Protein AF-A0A2N6MHZ0-F1 (afdb_monomer_lite)

Organism: NCBI:txid2019670

Structure (mmCIF, N/CA/C/O backbone):
data_AF-A0A2N6MHZ0-F1
#
_entry.id   AF-A0A2N6MHZ0-F1
#
loop_
_atom_site.group_PDB
_atom_site.id
_atom_site.type_symbol
_atom_site.label_atom_id
_atom_site.label_alt_id
_atom_site.label_comp_id
_atom_site.label_asym_id
_atom_site.label_entity_id
_atom_site.label_seq_id
_atom_site.pdbx_PDB_ins_code
_atom_site.Cartn_x
_atom_site.Cartn_y
_atom_site.Cartn_z
_atom_site.occupancy
_atom_site.B_iso_or_equiv
_atom_site.auth_seq_id
_atom_site.auth_comp_id
_atom_site.auth_asym_id
_atom_site.auth_atom_id
_atom_site.pdbx_PDB_model_num
ATOM 1 N N . HIS A 1 1 ? 10.922 15.034 -26.001 1.00 53.72 1 HIS A N 1
ATOM 2 C CA . HIS A 1 1 ? 9.683 15.782 -25.706 1.00 53.72 1 HIS A CA 1
ATOM 3 C C . HIS A 1 1 ? 8.379 14.985 -25.843 1.00 53.72 1 HIS A C 1
ATOM 5 O O . HIS A 1 1 ? 7.676 14.923 -24.847 1.00 53.72 1 HIS A O 1
ATOM 11 N N . GLN A 1 2 ? 7.994 14.390 -26.990 1.00 46.09 2 GLN A N 1
ATOM 12 C CA . GLN A 1 2 ? 6.758 13.565 -27.043 1.00 46.09 2 GLN A CA 1
ATOM 13 C C . GLN A 1 2 ? 6.952 12.136 -26.499 1.00 46.09 2 GLN A C 1
ATOM 15 O O . GLN A 1 2 ? 6.138 11.683 -25.706 1.00 46.09 2 GLN A O 1
ATOM 20 N N . LEU A 1 3 ? 8.067 11.473 -26.833 1.00 42.84 3 LEU A N 1
ATOM 21 C CA . LEU A 1 3 ? 8.392 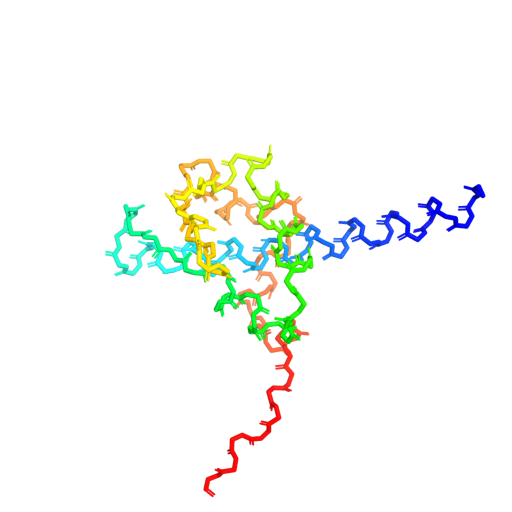10.123 -26.338 1.00 42.84 3 LEU A CA 1
ATOM 22 C C . LEU A 1 3 ? 8.553 10.055 -24.807 1.00 42.84 3 LEU A C 1
ATOM 24 O O . LEU A 1 3 ? 8.086 9.111 -24.183 1.00 42.84 3 LEU A O 1
ATOM 28 N N . GLU A 1 4 ? 9.155 11.077 -24.191 1.00 44.47 4 GLU A N 1
ATOM 29 C CA . GLU A 1 4 ? 9.327 11.149 -22.729 1.00 44.47 4 GLU A CA 1
ATOM 30 C C . GLU A 1 4 ? 7.986 11.275 -21.995 1.00 44.47 4 GLU A C 1
ATOM 32 O O . GLU A 1 4 ? 7.793 10.624 -20.975 1.00 44.47 4 GLU A O 1
ATOM 37 N N . LYS A 1 5 ? 7.025 12.028 -22.551 1.00 46.69 5 LYS A N 1
ATOM 38 C CA . LYS A 1 5 ? 5.683 12.179 -21.965 1.00 46.69 5 LYS A CA 1
ATOM 39 C C . LYS A 1 5 ? 4.859 10.895 -22.037 1.00 46.69 5 LYS A C 1
ATOM 41 O O . LYS A 1 5 ? 4.096 10.617 -21.119 1.00 46.69 5 LYS A O 1
ATOM 46 N N . THR A 1 6 ? 5.006 10.112 -23.107 1.00 47.56 6 THR A N 1
ATOM 47 C CA . THR A 1 6 ? 4.330 8.811 -23.236 1.00 47.56 6 THR A CA 1
ATOM 48 C C . THR A 1 6 ? 4.880 7.801 -22.229 1.00 47.56 6 THR A C 1
ATOM 50 O O . THR A 1 6 ? 4.106 7.141 -21.547 1.00 47.56 6 THR A O 1
ATOM 53 N N . ILE A 1 7 ? 6.206 7.743 -22.061 1.00 54.47 7 ILE A N 1
ATOM 54 C CA . ILE A 1 7 ? 6.856 6.857 -21.080 1.00 54.47 7 ILE A CA 1
ATOM 55 C C . ILE A 1 7 ? 6.496 7.265 -19.645 1.00 54.47 7 ILE A C 1
ATOM 57 O O . ILE A 1 7 ? 6.235 6.409 -18.803 1.00 54.47 7 ILE A O 1
ATOM 61 N N . GLU A 1 8 ? 6.451 8.567 -19.363 1.00 58.59 8 GLU A N 1
ATOM 62 C CA . GLU A 1 8 ? 6.058 9.087 -18.054 1.00 58.59 8 GLU A CA 1
ATOM 63 C C . GLU A 1 8 ? 4.584 8.787 -17.735 1.00 58.59 8 GLU A C 1
ATOM 65 O O . GLU A 1 8 ? 4.283 8.366 -16.620 1.00 58.59 8 GLU A O 1
ATOM 70 N N . GLY A 1 9 ? 3.681 8.912 -18.714 1.00 52.09 9 GLY A N 1
ATOM 71 C CA . GLY A 1 9 ? 2.265 8.554 -18.572 1.00 52.09 9 GLY A CA 1
ATOM 72 C C . GLY A 1 9 ? 2.036 7.057 -18.332 1.00 52.09 9 GLY A C 1
ATOM 73 O O . GLY A 1 9 ? 1.314 6.689 -17.404 1.00 52.09 9 GLY A O 1
ATOM 74 N N . ASP A 1 10 ? 2.707 6.191 -19.095 1.00 59.00 10 ASP A N 1
ATOM 75 C CA . ASP A 1 10 ? 2.629 4.733 -18.917 1.00 59.00 10 ASP A CA 1
ATOM 76 C C . ASP A 1 10 ? 3.214 4.290 -17.569 1.00 59.00 10 ASP A C 1
ATOM 78 O O . ASP A 1 10 ? 2.698 3.380 -16.915 1.00 59.00 10 ASP A O 1
ATOM 82 N N . MET A 1 11 ? 4.285 4.948 -17.119 1.00 62.19 11 MET A N 1
ATOM 83 C CA . MET A 1 11 ? 4.880 4.692 -15.810 1.00 62.19 11 MET A CA 1
ATOM 84 C C . MET A 1 11 ? 3.981 5.184 -14.669 1.00 62.19 11 MET A C 1
ATOM 86 O O . MET A 1 11 ? 3.894 4.509 -13.646 1.00 62.19 11 MET A O 1
ATOM 90 N N . GLN A 1 12 ? 3.289 6.317 -14.831 1.00 61.16 12 GLN A N 1
ATOM 91 C CA . GLN A 1 12 ? 2.324 6.815 -13.844 1.00 61.16 12 GLN A CA 1
ATOM 92 C C . GLN A 1 12 ? 1.113 5.891 -13.703 1.00 61.16 12 GLN A C 1
ATOM 94 O O . GLN A 1 12 ? 0.694 5.629 -12.576 1.00 61.16 12 GLN A O 1
ATOM 99 N N . LEU A 1 13 ? 0.585 5.366 -14.814 1.00 61.47 13 LEU A N 1
ATOM 100 C CA . LEU A 1 13 ? -0.496 4.378 -14.789 1.00 61.47 13 LEU A CA 1
ATOM 101 C C . LEU A 1 13 ? -0.052 3.113 -14.049 1.00 61.47 13 LEU A C 1
ATOM 103 O O . LEU A 1 13 ? -0.680 2.742 -13.064 1.00 61.47 13 LEU A O 1
ATOM 107 N N . LYS A 1 14 ? 1.104 2.539 -14.404 1.00 84.44 14 LYS A N 1
ATOM 108 C CA . LYS A 1 14 ? 1.645 1.362 -13.701 1.00 84.44 14 LYS A CA 1
ATOM 109 C C . LYS A 1 14 ? 1.922 1.615 -12.218 1.00 84.44 14 LYS A C 1
ATOM 111 O O . LYS A 1 14 ? 1.723 0.724 -11.397 1.00 84.44 14 LYS A O 1
ATOM 116 N N . LEU A 1 15 ? 2.381 2.816 -11.858 1.00 88.19 15 LEU A N 1
ATOM 117 C CA . LEU A 1 15 ? 2.601 3.193 -10.462 1.00 88.19 15 LEU A CA 1
ATOM 118 C C . LEU A 1 15 ? 1.281 3.243 -9.685 1.00 88.19 15 LEU A C 1
ATOM 120 O O . LEU A 1 15 ? 1.225 2.735 -8.570 1.00 88.19 15 LEU A O 1
ATOM 124 N N . ALA A 1 16 ? 0.235 3.833 -10.267 1.00 90.44 16 ALA A N 1
ATOM 125 C CA . ALA A 1 16 ? -1.080 3.933 -9.642 1.00 90.44 16 ALA A CA 1
ATOM 126 C C . ALA A 1 16 ? -1.726 2.554 -9.434 1.00 90.44 16 ALA A C 1
ATOM 128 O O . ALA A 1 16 ? -2.277 2.294 -8.368 1.00 90.44 16 ALA A O 1
ATOM 129 N N . GLU A 1 17 ? -1.608 1.654 -10.412 1.00 91.56 17 GLU A N 1
ATOM 130 C CA . GLU A 1 17 ? -2.109 0.277 -10.307 1.00 91.56 17 GLU A CA 1
ATOM 131 C C . GLU A 1 17 ? -1.390 -0.490 -9.188 1.00 91.56 17 GLU A C 1
ATOM 133 O O . GLU A 1 17 ? -2.026 -1.062 -8.302 1.00 91.56 17 GLU A O 1
ATOM 138 N N . LEU A 1 18 ? -0.053 -0.439 -9.169 1.00 91.25 18 LEU A N 1
ATOM 139 C CA . LEU A 1 18 ? 0.747 -1.050 -8.106 1.00 91.25 18 LEU A CA 1
ATOM 140 C C . LEU A 1 18 ? 0.421 -0.454 -6.733 1.00 91.25 18 LEU A C 1
ATOM 142 O O . LEU A 1 18 ? 0.339 -1.189 -5.748 1.00 91.25 18 LEU A O 1
ATOM 146 N N . ALA A 1 19 ? 0.214 0.860 -6.663 1.00 94.56 19 ALA A N 1
ATOM 147 C CA . ALA A 1 19 ? -0.171 1.545 -5.439 1.00 94.56 19 ALA A CA 1
ATOM 148 C C . ALA A 1 19 ? -1.537 1.067 -4.925 1.00 94.56 19 ALA A C 1
ATOM 150 O O . ALA A 1 19 ? -1.660 0.809 -3.730 1.00 94.56 19 ALA A O 1
ATOM 151 N N . ASP A 1 20 ? -2.527 0.868 -5.798 1.00 94.94 20 ASP A N 1
ATOM 152 C CA . ASP A 1 20 ? -3.835 0.310 -5.431 1.00 94.94 20 ASP A CA 1
ATOM 153 C C . ASP A 1 20 ? -3.717 -1.098 -4.840 1.00 94.94 20 ASP A C 1
ATOM 155 O O . ASP A 1 20 ? -4.340 -1.405 -3.820 1.00 94.94 20 ASP A O 1
ATOM 159 N N . PHE A 1 21 ? -2.886 -1.956 -5.436 1.00 94.25 21 PHE A N 1
ATOM 160 C CA . PHE A 1 21 ? -2.672 -3.309 -4.919 1.00 94.25 21 PHE A CA 1
ATOM 161 C C . PHE A 1 21 ? -1.951 -3.290 -3.569 1.00 94.25 21 PHE A C 1
ATOM 163 O O . PHE A 1 21 ? -2.303 -4.049 -2.662 1.00 94.25 21 PHE A O 1
ATOM 170 N N . CYS A 1 22 ? -0.985 -2.383 -3.404 1.00 95.25 22 CYS A N 1
ATOM 171 C CA . CYS A 1 22 ? -0.324 -2.172 -2.122 1.00 95.25 22 CYS A CA 1
ATOM 172 C C . CYS A 1 22 ? -1.308 -1.663 -1.065 1.00 95.25 22 CYS A C 1
ATOM 174 O O . CYS A 1 22 ? -1.328 -2.171 0.055 1.00 95.25 22 CYS A O 1
ATOM 176 N N . LEU A 1 23 ? -2.161 -0.702 -1.422 1.00 96.56 23 LEU A N 1
ATOM 177 C CA . LEU A 1 23 ? -3.169 -0.140 -0.532 1.00 96.56 23 LEU A CA 1
ATOM 178 C C . LEU A 1 23 ? -4.180 -1.201 -0.081 1.00 96.56 23 LEU A C 1
ATOM 180 O O . LEU A 1 23 ? -4.504 -1.258 1.106 1.00 96.56 23 LEU A O 1
ATOM 184 N N . ALA A 1 24 ? -4.619 -2.080 -0.986 1.00 96.12 24 ALA A N 1
ATOM 185 C CA . ALA A 1 24 ? -5.478 -3.213 -0.648 1.00 96.12 24 ALA A CA 1
ATOM 186 C C . ALA A 1 24 ? -4.820 -4.143 0.390 1.00 96.12 24 ALA A C 1
ATOM 188 O O . ALA A 1 24 ? -5.454 -4.524 1.370 1.00 96.12 24 ALA A O 1
ATOM 189 N N . ASP A 1 25 ? -3.530 -4.450 0.235 1.00 95.25 25 ASP A N 1
ATOM 190 C CA . ASP A 1 25 ? -2.803 -5.326 1.160 1.00 95.25 25 ASP A CA 1
ATOM 191 C C . ASP A 1 25 ? -2.528 -4.671 2.531 1.00 95.25 25 ASP A C 1
ATOM 193 O O . ASP A 1 25 ? -2.472 -5.355 3.561 1.00 95.25 25 ASP A O 1
ATOM 197 N N . ILE A 1 26 ? -2.352 -3.347 2.575 1.00 95.75 26 ILE A N 1
ATOM 198 C CA . ILE A 1 26 ? -2.261 -2.576 3.827 1.00 95.75 26 ILE A CA 1
ATOM 199 C C . ILE A 1 26 ? -3.623 -2.565 4.529 1.00 95.75 26 ILE A C 1
ATOM 201 O O . ILE A 1 26 ? -3.686 -2.811 5.733 1.00 95.75 26 ILE A O 1
ATOM 205 N N . TYR A 1 27 ? -4.711 -2.342 3.786 1.00 96.31 27 TYR A N 1
ATOM 206 C CA . TYR A 1 27 ? -6.075 -2.408 4.312 1.00 96.31 27 TYR A CA 1
ATOM 207 C C . TYR A 1 27 ? -6.376 -3.777 4.923 1.00 96.31 27 TYR A C 1
ATOM 209 O O . TYR A 1 27 ? -6.809 -3.848 6.071 1.00 96.31 27 TYR A O 1
ATOM 217 N N . ASP A 1 28 ? -6.099 -4.864 4.199 1.00 94.75 28 ASP A N 1
ATOM 218 C CA . ASP A 1 28 ? -6.389 -6.223 4.664 1.00 94.75 28 ASP A CA 1
ATOM 219 C C . ASP A 1 28 ? -5.604 -6.558 5.951 1.00 94.75 28 ASP A C 1
ATOM 221 O O . ASP A 1 28 ? -6.115 -7.224 6.853 1.00 94.75 28 ASP A O 1
ATOM 225 N N . PHE A 1 29 ? -4.376 -6.045 6.087 1.00 95.12 29 PHE A N 1
ATOM 226 C CA . PHE A 1 29 ? -3.604 -6.156 7.328 1.00 95.12 29 PHE A CA 1
ATOM 227 C C . PHE A 1 29 ? -4.222 -5.357 8.477 1.00 95.12 29 PHE A C 1
ATOM 229 O O . PHE A 1 29 ? -4.394 -5.907 9.564 1.00 95.12 29 PHE A O 1
ATOM 236 N N . ALA A 1 30 ? -4.602 -4.101 8.238 1.00 94.19 30 ALA A N 1
ATOM 237 C CA . ALA A 1 30 ? -5.225 -3.243 9.244 1.00 94.19 30 ALA A CA 1
ATOM 238 C C . ALA A 1 30 ? -6.578 -3.799 9.726 1.00 94.19 30 ALA A C 1
ATOM 240 O O . ALA A 1 30 ? -6.902 -3.703 10.907 1.00 94.19 30 ALA A O 1
ATOM 241 N N . GLN A 1 31 ? -7.359 -4.439 8.849 1.00 93.81 31 GLN A N 1
ATOM 242 C CA . GLN A 1 31 ? -8.589 -5.139 9.244 1.00 93.81 31 GLN A CA 1
ATOM 243 C C . GLN A 1 31 ? -8.306 -6.342 10.152 1.00 93.81 31 GLN A C 1
ATOM 245 O O . GLN A 1 31 ? -9.109 -6.652 11.028 1.00 93.81 31 GLN A O 1
ATOM 250 N N . LYS A 1 32 ? -7.167 -7.018 9.956 1.00 94.06 32 LYS A N 1
ATOM 251 C CA . LYS A 1 32 ? -6.790 -8.208 10.724 1.00 94.06 32 LYS A CA 1
ATOM 252 C C . LYS A 1 32 ? -6.148 -7.883 12.075 1.00 94.06 32 LYS A C 1
ATOM 254 O O . LYS A 1 32 ? -6.420 -8.589 13.039 1.00 94.06 32 LYS A O 1
ATOM 259 N N . GLN A 1 33 ? -5.273 -6.879 12.129 1.00 91.25 33 GLN A N 1
ATOM 260 C CA . GLN A 1 33 ? -4.468 -6.561 13.319 1.00 91.25 33 GLN A CA 1
ATOM 261 C C . GLN A 1 33 ? -5.027 -5.388 14.136 1.00 91.25 33 GLN A C 1
ATOM 263 O O . GLN A 1 33 ? -4.726 -5.267 15.317 1.00 91.25 33 GLN A O 1
ATOM 268 N N . GLY A 1 34 ? -5.870 -4.551 13.530 1.00 84.94 34 GLY A N 1
ATOM 269 C CA . GLY A 1 34 ? -6.348 -3.300 14.112 1.00 84.94 34 GLY A CA 1
ATOM 270 C C . GLY A 1 34 ? -5.917 -2.100 13.271 1.00 84.94 34 GLY A C 1
ATOM 271 O O . GLY A 1 34 ? -4.833 -2.070 12.695 1.00 84.94 34 GLY A O 1
ATOM 272 N N . ARG A 1 35 ? -6.782 -1.082 13.187 1.00 77.19 35 ARG A N 1
ATOM 273 C CA . ARG A 1 35 ? -6.589 0.078 12.291 1.00 77.19 35 ARG A CA 1
ATOM 274 C C . ARG A 1 35 ? -5.421 0.989 12.681 1.00 77.19 35 ARG A C 1
ATOM 276 O O . ARG A 1 35 ? -5.015 1.823 11.876 1.00 77.19 35 ARG A O 1
ATOM 283 N N . GLU A 1 36 ? -4.918 0.863 13.905 1.00 82.69 36 GLU A N 1
ATOM 284 C CA . GLU A 1 36 ? -3.791 1.657 14.401 1.00 82.69 36 GLU A CA 1
ATOM 285 C C . GLU A 1 36 ? -2.431 1.010 14.119 1.00 82.69 36 GLU A C 1
ATOM 287 O O . GLU A 1 36 ? -1.418 1.704 14.182 1.00 82.69 36 GLU A O 1
ATOM 292 N N . GLU A 1 37 ? -2.414 -0.272 13.744 1.00 89.06 37 GLU A N 1
ATOM 293 C CA . GLU A 1 37 ? -1.189 -1.018 13.467 1.00 89.06 37 GLU A CA 1
ATOM 294 C C . GLU A 1 37 ? -0.517 -0.546 12.176 1.00 89.06 37 GLU A C 1
ATOM 296 O O . GLU A 1 37 ? -1.168 -0.221 11.173 1.00 89.06 37 GLU A O 1
ATOM 301 N N . THR A 1 38 ? 0.813 -0.521 12.199 1.00 92.44 38 THR A N 1
ATOM 302 C CA . THR A 1 38 ? 1.636 -0.150 11.050 1.00 92.44 38 THR A CA 1
ATOM 303 C C . THR A 1 38 ? 2.063 -1.385 10.269 1.00 92.44 38 THR A C 1
ATOM 305 O O . THR A 1 38 ? 2.199 -2.489 10.798 1.00 92.44 38 THR A O 1
ATOM 308 N N . LYS A 1 39 ? 2.278 -1.200 8.969 1.00 93.44 39 LYS A N 1
ATOM 309 C CA . LYS A 1 39 ? 2.778 -2.228 8.067 1.00 93.44 39 LYS A CA 1
ATOM 310 C C . LYS A 1 39 ? 3.999 -1.728 7.324 1.00 93.44 39 LYS A C 1
ATOM 312 O O . LYS A 1 39 ? 4.022 -0.609 6.822 1.00 93.44 39 LYS A O 1
ATOM 317 N N . ARG A 1 40 ? 4.978 -2.608 7.171 1.00 93.56 40 ARG A N 1
ATOM 318 C CA . ARG A 1 40 ? 6.175 -2.356 6.377 1.00 93.56 40 ARG A CA 1
ATOM 319 C C . ARG A 1 40 ? 5.846 -2.375 4.895 1.00 93.56 40 ARG A C 1
ATOM 321 O O . ARG A 1 40 ? 5.508 -3.422 4.345 1.00 93.56 40 ARG A O 1
ATOM 328 N N . ILE A 1 41 ? 6.002 -1.241 4.215 1.00 93.19 41 ILE A N 1
ATOM 329 C CA . ILE A 1 41 ? 5.674 -1.149 2.784 1.00 93.19 41 ILE A CA 1
ATOM 330 C C . ILE A 1 41 ? 6.555 -2.066 1.925 1.00 93.19 41 ILE A C 1
ATOM 332 O O . ILE A 1 41 ? 6.086 -2.596 0.923 1.00 93.19 41 ILE A O 1
ATOM 336 N N . HIS A 1 42 ? 7.803 -2.317 2.337 1.00 91.00 42 HIS A N 1
ATOM 337 C CA . HIS A 1 42 ? 8.713 -3.203 1.606 1.00 91.00 42 HIS A CA 1
ATOM 338 C C . HIS A 1 42 ? 8.185 -4.644 1.544 1.00 91.00 42 HIS A C 1
ATOM 340 O O . HIS A 1 42 ? 8.300 -5.295 0.511 1.00 91.00 42 HIS A O 1
ATOM 346 N N . GLU A 1 43 ? 7.545 -5.129 2.615 1.00 91.44 43 GLU A N 1
ATOM 347 C CA . GLU A 1 43 ? 6.927 -6.461 2.650 1.00 91.44 43 GLU A CA 1
ATOM 348 C C . GLU A 1 43 ? 5.729 -6.551 1.700 1.00 91.44 43 GLU A C 1
ATOM 350 O O . GLU A 1 43 ? 5.447 -7.612 1.142 1.00 91.44 43 GLU A O 1
ATOM 355 N N . VAL A 1 44 ? 5.032 -5.431 1.494 1.00 92.56 44 VAL A N 1
ATOM 356 C CA . VAL A 1 44 ? 3.902 -5.331 0.570 1.00 92.56 44 VAL A CA 1
ATOM 357 C C . VAL A 1 44 ? 4.395 -5.351 -0.874 1.00 92.56 44 VAL A C 1
ATOM 359 O O . VAL A 1 44 ? 3.978 -6.210 -1.648 1.00 92.56 44 VAL A O 1
ATOM 362 N N . VAL A 1 45 ? 5.314 -4.452 -1.241 1.00 91.06 45 VAL A N 1
ATOM 363 C CA . VAL A 1 45 ? 5.793 -4.329 -2.631 1.00 91.06 45 VAL A CA 1
ATOM 364 C C . VAL A 1 45 ? 6.595 -5.558 -3.082 1.00 91.06 45 VAL A C 1
ATOM 366 O O . VAL A 1 45 ? 6.552 -5.925 -4.257 1.00 91.06 45 VAL A O 1
ATOM 369 N N . TYR A 1 46 ? 7.249 -6.268 -2.153 1.00 90.19 46 TYR A N 1
ATOM 370 C CA . TYR A 1 46 ? 7.980 -7.505 -2.446 1.00 90.19 46 TYR A CA 1
ATOM 371 C C . TYR A 1 46 ? 7.079 -8.613 -3.016 1.00 90.19 46 TYR A C 1
ATOM 373 O O . TYR A 1 46 ? 7.522 -9.408 -3.846 1.00 90.19 46 TYR A O 1
ATOM 381 N N . LYS A 1 47 ? 5.786 -8.638 -2.659 1.00 86.94 47 LYS A N 1
ATOM 382 C CA . LYS A 1 47 ? 4.794 -9.568 -3.240 1.00 86.94 47 LYS A CA 1
ATOM 383 C C . LYS A 1 47 ? 4.642 -9.395 -4.755 1.00 86.94 47 LYS A C 1
ATOM 385 O O . LYS A 1 47 ? 4.334 -10.349 -5.467 1.00 86.94 47 LYS A O 1
ATOM 390 N N . PHE A 1 48 ? 4.923 -8.194 -5.245 1.00 85.62 48 PHE A N 1
ATOM 391 C CA . PHE A 1 48 ? 4.886 -7.827 -6.658 1.00 85.62 48 PHE A CA 1
ATOM 392 C C . PHE A 1 48 ? 6.273 -7.918 -7.319 1.00 85.62 48 PHE A C 1
ATOM 394 O O . PHE A 1 48 ? 6.458 -7.455 -8.439 1.00 85.62 48 PHE A O 1
ATOM 401 N N . GLY A 1 49 ? 7.262 -8.518 -6.641 1.00 84.81 49 GLY A N 1
ATOM 402 C CA . GLY A 1 49 ? 8.629 -8.678 -7.149 1.00 84.81 49 GLY A CA 1
ATOM 403 C C . GLY A 1 49 ? 9.460 -7.394 -7.124 1.00 84.81 49 GLY A C 1
ATOM 404 O O . GLY A 1 49 ? 10.515 -7.338 -7.752 1.00 84.81 49 GLY A O 1
ATOM 405 N N . ILE A 1 50 ? 9.001 -6.362 -6.413 1.00 87.75 50 ILE A N 1
ATOM 406 C CA . ILE A 1 50 ? 9.684 -5.072 -6.330 1.00 87.75 50 ILE A CA 1
ATOM 407 C C . ILE A 1 50 ? 10.697 -5.128 -5.187 1.00 87.75 50 ILE A C 1
ATOM 409 O O . ILE A 1 50 ? 10.332 -5.236 -4.018 1.00 87.75 50 ILE A O 1
ATOM 413 N N . THR A 1 51 ? 11.978 -5.048 -5.540 1.00 86.69 51 THR A N 1
ATOM 414 C CA . THR A 1 51 ? 13.103 -4.989 -4.591 1.00 86.69 51 THR A CA 1
ATOM 415 C C . THR A 1 51 ? 13.829 -3.646 -4.613 1.00 86.69 51 THR A C 1
ATOM 417 O O . THR A 1 51 ? 14.678 -3.401 -3.760 1.00 86.69 51 THR A O 1
ATOM 420 N N . ASP A 1 52 ? 13.500 -2.777 -5.574 1.00 86.50 52 ASP A N 1
ATOM 421 C CA . ASP A 1 52 ? 14.114 -1.461 -5.726 1.00 86.50 52 ASP A CA 1
ATOM 422 C C . ASP A 1 52 ? 13.570 -0.481 -4.661 1.00 86.50 52 ASP A C 1
ATOM 424 O O . ASP A 1 52 ? 12.363 -0.183 -4.649 1.00 86.50 52 ASP A O 1
ATOM 428 N N . PRO A 1 53 ? 14.433 0.058 -3.777 1.00 87.38 53 PRO A N 1
ATOM 429 C CA . PRO A 1 53 ? 14.036 1.049 -2.782 1.00 87.38 53 PRO A CA 1
ATOM 430 C C . PRO A 1 53 ? 13.441 2.324 -3.393 1.00 87.38 53 PRO A C 1
ATOM 432 O O . PRO A 1 53 ? 12.523 2.892 -2.811 1.00 87.38 53 PRO A O 1
ATOM 435 N N . ILE A 1 54 ? 13.895 2.747 -4.579 1.00 89.25 54 ILE A N 1
ATOM 436 C CA . ILE A 1 54 ? 13.400 3.958 -5.254 1.00 89.25 54 ILE A CA 1
ATOM 437 C C . ILE A 1 54 ? 11.947 3.762 -5.694 1.00 89.25 54 ILE A C 1
ATOM 439 O O . ILE A 1 54 ? 11.119 4.661 -5.556 1.00 89.25 54 ILE A O 1
ATOM 443 N N . ILE A 1 55 ? 11.610 2.582 -6.222 1.00 88.25 55 ILE A N 1
ATOM 444 C CA . ILE A 1 55 ? 10.228 2.262 -6.612 1.00 88.25 55 ILE A CA 1
ATOM 445 C C . ILE A 1 55 ? 9.341 2.170 -5.367 1.00 88.25 55 ILE A C 1
ATOM 447 O O . ILE A 1 55 ? 8.227 2.692 -5.358 1.00 88.25 55 ILE A O 1
ATOM 451 N N . THR A 1 56 ? 9.858 1.558 -4.302 1.00 91.56 56 THR A N 1
ATOM 452 C CA . THR A 1 56 ? 9.169 1.450 -3.009 1.00 91.56 56 THR A CA 1
ATOM 453 C C . THR A 1 56 ? 8.835 2.830 -2.434 1.00 91.56 56 THR A C 1
ATOM 455 O O . THR A 1 56 ? 7.703 3.081 -2.015 1.00 91.56 56 THR A O 1
ATOM 458 N N . GLU A 1 57 ? 9.796 3.754 -2.465 1.00 91.69 57 GLU A N 1
ATOM 459 C CA . GLU A 1 57 ? 9.610 5.133 -2.022 1.00 91.69 57 GLU A CA 1
ATOM 460 C C . GLU A 1 57 ? 8.587 5.870 -2.897 1.00 91.69 57 GLU A C 1
ATOM 462 O O . GLU A 1 57 ? 7.681 6.504 -2.364 1.00 91.69 57 GLU A O 1
ATOM 467 N N . LYS A 1 58 ? 8.641 5.711 -4.227 1.00 92.62 58 LYS A N 1
ATOM 468 C CA . LYS A 1 58 ? 7.652 6.305 -5.145 1.00 92.62 58 LYS A CA 1
ATOM 469 C C . LYS A 1 58 ? 6.225 5.828 -4.873 1.00 92.62 58 LYS A C 1
ATOM 471 O O . LYS A 1 58 ? 5.311 6.647 -4.887 1.00 92.62 58 LYS A O 1
ATOM 476 N N . ILE A 1 59 ? 6.021 4.533 -4.618 1.00 93.62 59 ILE A N 1
ATOM 477 C CA . ILE A 1 59 ? 4.701 3.983 -4.256 1.00 93.62 59 ILE A CA 1
ATOM 478 C C . ILE A 1 59 ? 4.220 4.591 -2.936 1.00 93.62 59 ILE A C 1
ATOM 480 O O . ILE A 1 59 ? 3.072 5.023 -2.831 1.00 93.62 59 ILE A O 1
ATOM 484 N N . THR A 1 60 ? 5.112 4.663 -1.946 1.00 94.75 60 THR A N 1
ATOM 485 C CA . THR A 1 60 ? 4.814 5.241 -0.629 1.00 94.75 60 THR A CA 1
ATOM 486 C C . THR A 1 60 ? 4.399 6.705 -0.756 1.00 94.75 60 THR A C 1
ATOM 488 O O . THR A 1 60 ? 3.303 7.069 -0.336 1.00 94.75 60 THR A O 1
ATOM 491 N N . GLN A 1 61 ? 5.229 7.527 -1.402 1.00 94.56 61 GLN A N 1
ATOM 492 C CA . GLN A 1 61 ? 4.965 8.949 -1.623 1.00 94.56 61 GLN A CA 1
ATOM 493 C C . GLN A 1 61 ? 3.682 9.167 -2.425 1.00 94.56 61 GLN A C 1
ATOM 495 O O . GLN A 1 61 ? 2.918 10.084 -2.124 1.00 94.56 61 GLN A O 1
ATOM 500 N N . TYR A 1 62 ? 3.412 8.325 -3.427 1.00 95.12 62 TYR A N 1
ATOM 501 C CA . TYR A 1 62 ? 2.173 8.391 -4.196 1.00 95.12 62 TYR A CA 1
ATOM 502 C C . TYR A 1 62 ? 0.949 8.182 -3.295 1.00 95.12 62 TYR A C 1
ATOM 504 O O . TYR A 1 62 ? 0.049 9.021 -3.282 1.00 95.12 62 TYR A O 1
ATOM 512 N N . LEU A 1 63 ? 0.926 7.107 -2.501 1.00 96.44 63 LEU A N 1
ATOM 513 C CA . LEU A 1 63 ? -0.185 6.803 -1.592 1.00 96.44 63 LEU A CA 1
ATOM 514 C C . LEU A 1 63 ? -0.350 7.855 -0.488 1.00 96.44 63 LEU A C 1
ATOM 516 O O . LEU A 1 63 ? -1.480 8.210 -0.144 1.00 96.44 63 LEU A O 1
ATOM 520 N N . GLU A 1 64 ? 0.754 8.369 0.048 1.00 96.44 64 GLU A N 1
ATOM 521 C CA . GLU A 1 64 ? 0.755 9.425 1.063 1.00 96.44 64 GLU A CA 1
ATOM 522 C C . GLU A 1 64 ? 0.234 10.750 0.495 1.00 96.44 64 GLU A C 1
ATOM 524 O O . GLU A 1 64 ? -0.650 11.369 1.081 1.00 96.44 64 GLU A O 1
ATOM 529 N N . THR A 1 65 ? 0.680 11.144 -0.702 1.00 95.88 65 THR A N 1
ATOM 530 C CA . THR A 1 65 ? 0.201 12.358 -1.393 1.00 95.88 65 THR A CA 1
ATOM 531 C C . THR A 1 65 ? -1.293 12.275 -1.712 1.00 95.88 65 THR A C 1
ATOM 533 O O . THR A 1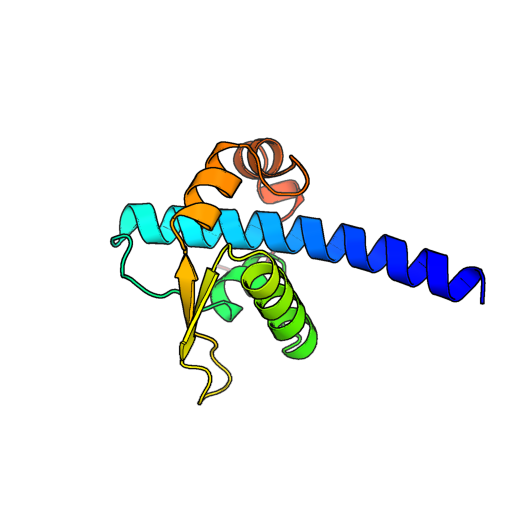 65 ? -1.995 13.286 -1.718 1.00 95.88 65 THR A O 1
ATOM 536 N N . LYS A 1 66 ? -1.815 11.068 -1.957 1.00 95.56 66 LYS A N 1
ATOM 537 C CA . LYS A 1 66 ? -3.255 10.815 -2.120 1.00 95.56 66 LYS A CA 1
ATOM 538 C C . LYS A 1 66 ? -4.008 10.729 -0.790 1.00 95.56 66 LYS A C 1
ATOM 540 O O . LYS A 1 66 ? -5.214 10.515 -0.803 1.00 95.56 66 LYS A O 1
ATOM 545 N N . GLY A 1 67 ? -3.329 10.868 0.347 1.00 96.56 67 GLY A N 1
ATOM 546 C CA . GLY A 1 67 ? -3.916 10.797 1.682 1.00 96.56 67 GLY A CA 1
ATOM 547 C C . GLY A 1 67 ? -4.401 9.403 2.075 1.00 96.56 67 GLY A C 1
ATOM 548 O O . GLY A 1 67 ? -5.173 9.279 3.023 1.00 96.56 67 GLY A O 1
ATOM 549 N N . CYS A 1 68 ? -3.999 8.353 1.354 1.00 97.38 68 CYS A N 1
ATOM 550 C CA . CYS A 1 68 ? -4.454 6.981 1.590 1.00 97.38 68 CYS A CA 1
ATOM 551 C C . CYS A 1 68 ? -3.712 6.312 2.756 1.00 97.38 68 CYS A C 1
ATOM 553 O O . CYS A 1 68 ? -4.259 5.441 3.434 1.00 97.38 68 CYS A O 1
ATOM 555 N N . ILE A 1 69 ? -2.476 6.738 3.007 1.00 97.00 69 ILE A N 1
ATOM 556 C CA . ILE A 1 69 ? -1.634 6.258 4.103 1.00 97.00 69 ILE A CA 1
ATOM 557 C C . ILE A 1 69 ? -0.983 7.434 4.834 1.00 97.00 69 ILE A C 1
ATOM 559 O O . ILE A 1 69 ? -0.913 8.539 4.301 1.00 97.00 69 ILE A O 1
ATOM 563 N N . ALA A 1 70 ? -0.488 7.172 6.039 1.00 95.25 70 ALA A N 1
ATOM 564 C CA . ALA A 1 70 ? 0.427 8.038 6.769 1.00 95.25 70 ALA A CA 1
ATOM 565 C C . ALA A 1 70 ? 1.714 7.265 7.082 1.00 95.25 70 ALA A C 1
ATOM 567 O O . ALA A 1 70 ? 1.639 6.112 7.523 1.00 95.25 70 ALA A O 1
ATOM 568 N N . VAL A 1 71 ? 2.873 7.890 6.873 1.00 93.44 71 VAL A N 1
ATOM 569 C CA . VAL A 1 71 ? 4.173 7.328 7.264 1.00 93.44 71 VAL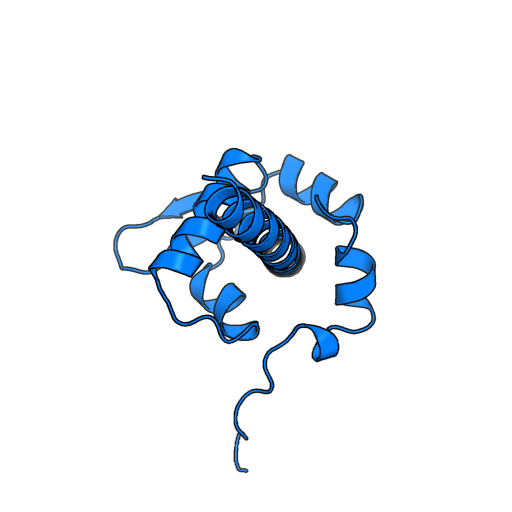 A CA 1
ATOM 570 C C . VAL A 1 71 ? 4.364 7.509 8.773 1.00 93.44 71 VAL A C 1
ATOM 572 O O . VAL A 1 71 ? 4.231 8.613 9.297 1.00 93.44 71 VAL A O 1
ATOM 575 N N . ALA A 1 72 ? 4.636 6.412 9.480 1.00 85.00 72 ALA A N 1
ATOM 576 C CA . ALA A 1 72 ? 4.826 6.389 10.931 1.00 85.00 72 ALA A CA 1
ATOM 577 C C . ALA A 1 72 ? 6.311 6.408 11.329 1.00 85.00 72 ALA A C 1
ATOM 579 O O . ALA A 1 72 ? 6.676 7.084 12.287 1.00 85.00 72 ALA A O 1
ATOM 580 N N . ASP A 1 73 ? 7.160 5.698 10.582 1.00 79.75 73 ASP A N 1
ATOM 581 C CA . ASP A 1 73 ? 8.616 5.678 10.756 1.00 79.75 73 ASP A CA 1
ATOM 582 C C . ASP A 1 73 ? 9.301 5.458 9.392 1.00 79.75 73 ASP A C 1
ATOM 584 O O . ASP A 1 73 ? 8.775 4.758 8.522 1.00 79.75 73 ASP A O 1
ATOM 588 N N . SER A 1 74 ? 10.466 6.079 9.197 1.00 70.25 74 SER A N 1
ATOM 589 C CA . SER A 1 74 ? 11.297 5.977 7.987 1.00 70.25 74 SER A CA 1
ATOM 590 C C . SER A 1 74 ? 12.803 5.817 8.264 1.00 70.25 74 SER A C 1
ATOM 592 O O . SER A 1 74 ? 13.610 5.819 7.332 1.00 70.25 74 SER A O 1
ATOM 594 N N . TYR A 1 75 ? 13.231 5.644 9.519 1.00 59.91 75 TYR A N 1
ATOM 595 C CA . TYR A 1 75 ? 14.640 5.820 9.896 1.00 59.91 75 TYR A CA 1
ATOM 596 C C . TYR A 1 75 ? 15.593 4.658 9.535 1.00 59.91 75 TYR A C 1
ATOM 598 O O . TYR A 1 75 ? 16.804 4.802 9.697 1.00 59.91 75 TYR A O 1
ATOM 606 N N . THR A 1 76 ? 15.119 3.513 9.020 1.00 56.41 76 THR A N 1
ATOM 607 C CA . THR A 1 76 ? 15.955 2.288 8.911 1.00 56.41 76 THR A CA 1
ATOM 608 C C . THR A 1 76 ? 15.882 1.527 7.580 1.00 56.41 76 THR A C 1
ATOM 610 O O . THR A 1 76 ? 16.113 0.320 7.545 1.00 56.41 76 THR A O 1
ATOM 613 N N . LYS A 1 77 ? 15.597 2.200 6.454 1.00 63.19 77 LYS A N 1
ATOM 614 C CA . LYS A 1 77 ? 15.295 1.569 5.138 1.00 63.19 77 LYS A CA 1
ATOM 615 C C . LYS A 1 77 ? 14.000 0.745 5.117 1.00 63.19 77 LYS A C 1
ATOM 617 O O . LYS A 1 77 ? 13.608 0.247 4.064 1.00 63.19 77 LYS A O 1
ATOM 622 N N . ALA A 1 78 ? 13.332 0.618 6.256 1.00 74.88 78 ALA A N 1
ATOM 623 C CA . ALA A 1 78 ? 11.955 0.184 6.357 1.00 74.88 78 ALA A CA 1
ATOM 624 C C . ALA A 1 78 ? 11.083 1.432 6.519 1.00 74.88 78 ALA A C 1
ATOM 626 O O . ALA A 1 78 ? 11.371 2.280 7.360 1.00 74.88 78 ALA A O 1
ATOM 627 N N . ILE A 1 79 ? 10.056 1.545 5.679 1.00 88.00 79 ILE A N 1
ATOM 628 C CA . ILE A 1 79 ? 9.019 2.563 5.816 1.00 88.00 79 ILE A CA 1
ATOM 629 C C . ILE A 1 79 ? 7.803 1.855 6.407 1.00 88.00 79 ILE A C 1
ATOM 631 O O . ILE A 1 79 ? 7.240 0.949 5.777 1.00 88.00 79 ILE A O 1
ATOM 635 N N . ASP A 1 80 ? 7.439 2.259 7.617 1.00 93.12 80 ASP A N 1
ATOM 636 C CA . ASP A 1 80 ? 6.240 1.800 8.301 1.00 93.12 80 ASP A CA 1
ATOM 637 C C . ASP A 1 80 ? 5.092 2.746 7.977 1.00 93.12 80 ASP A C 1
ATOM 639 O O . ASP A 1 80 ? 5.180 3.960 8.174 1.00 93.12 80 ASP A O 1
ATOM 643 N N . VAL A 1 81 ? 4.006 2.184 7.455 1.00 94.94 81 VAL A N 1
ATOM 644 C CA . VAL A 1 81 ? 2.848 2.943 6.988 1.00 94.94 81 VAL A CA 1
ATOM 645 C C . VAL A 1 81 ? 1.586 2.471 7.684 1.00 94.94 81 VAL A C 1
ATOM 647 O O . VAL A 1 81 ? 1.418 1.289 7.982 1.00 94.94 81 VAL A O 1
ATOM 650 N N . ARG A 1 82 ? 0.666 3.399 7.915 1.00 95.50 82 ARG A N 1
ATOM 651 C CA . ARG A 1 82 ? -0.668 3.121 8.448 1.00 95.50 82 ARG A CA 1
ATOM 652 C C . ARG A 1 82 ? -1.717 3.590 7.456 1.00 95.50 82 ARG A C 1
ATOM 654 O O . ARG A 1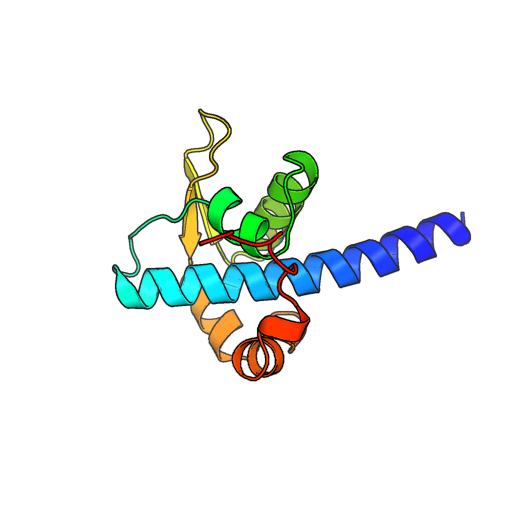 82 ? -1.575 4.667 6.878 1.00 95.50 82 ARG A O 1
ATOM 661 N N . ILE A 1 83 ? -2.782 2.813 7.280 1.00 96.75 83 ILE A N 1
ATOM 662 C CA . ILE A 1 83 ? -3.909 3.233 6.444 1.00 96.75 83 ILE A CA 1
ATOM 663 C C . ILE A 1 83 ? -4.706 4.354 7.120 1.00 96.75 83 ILE A C 1
ATOM 665 O O . ILE A 1 83 ? -4.970 4.311 8.321 1.00 96.75 83 ILE A O 1
ATOM 669 N N . THR A 1 84 ? -5.105 5.368 6.357 1.00 96.88 84 THR A N 1
ATOM 670 C CA . THR A 1 84 ? -5.979 6.438 6.859 1.00 96.88 84 THR A CA 1
ATOM 671 C C . THR A 1 84 ? -7.456 6.060 6.686 1.00 96.88 84 THR A C 1
ATOM 673 O O . THR A 1 84 ? -7.782 5.157 5.909 1.00 96.88 84 THR A O 1
ATOM 676 N N . PRO A 1 85 ? -8.398 6.781 7.325 1.00 95.94 85 PRO A N 1
ATOM 677 C CA . PRO A 1 85 ? -9.820 6.631 7.015 1.00 95.94 85 PRO A CA 1
ATOM 678 C C . PRO A 1 85 ? -10.145 6.854 5.529 1.00 95.94 85 PRO A C 1
ATOM 680 O O . PRO A 1 85 ? -10.990 6.159 4.977 1.00 95.94 85 PRO A O 1
ATOM 683 N N . PHE A 1 86 ? -9.448 7.779 4.859 1.00 96.81 86 PHE A N 1
ATOM 684 C CA . PHE A 1 86 ? -9.624 8.005 3.423 1.00 96.81 86 PHE A CA 1
ATOM 685 C C . PHE A 1 86 ? -9.100 6.829 2.587 1.00 96.81 86 PHE A C 1
ATOM 687 O O . PHE A 1 86 ? -9.754 6.414 1.631 1.00 96.81 86 PHE A O 1
ATOM 694 N N . GLY A 1 87 ? -7.964 6.242 2.975 1.00 96.94 87 GLY A N 1
ATOM 695 C CA . GLY A 1 87 ? -7.441 5.025 2.354 1.00 96.94 87 GLY A CA 1
ATOM 696 C C . GLY A 1 87 ? -8.405 3.847 2.472 1.00 96.94 87 GLY A C 1
ATOM 697 O O . GLY A 1 87 ? -8.611 3.135 1.494 1.00 96.94 87 GLY A O 1
ATOM 698 N N . VAL A 1 88 ? -9.060 3.687 3.627 1.00 96.38 88 VAL A N 1
ATOM 699 C CA . VAL A 1 88 ? -10.122 2.684 3.827 1.00 96.38 88 VAL A CA 1
ATOM 700 C C . VAL A 1 88 ? -11.248 2.874 2.810 1.00 96.38 88 VAL A C 1
ATOM 702 O O . VAL A 1 88 ? -11.531 1.954 2.044 1.00 96.38 88 VAL A O 1
ATOM 705 N N . THR A 1 89 ? -11.833 4.073 2.744 1.00 96.62 89 THR A N 1
ATOM 706 C CA . THR A 1 89 ? -12.915 4.373 1.793 1.00 96.62 89 THR A CA 1
ATOM 707 C C . THR A 1 89 ? -12.474 4.156 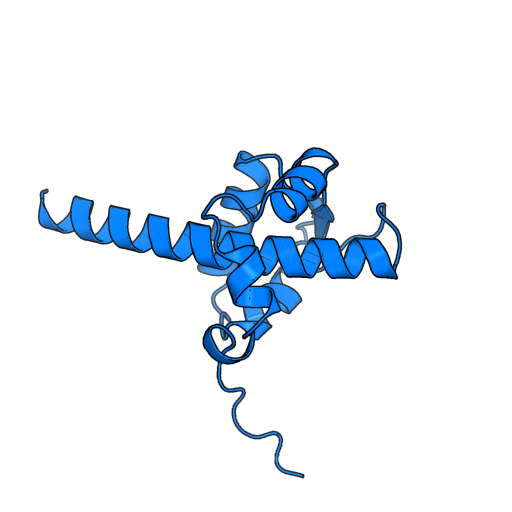0.345 1.00 96.62 89 THR A C 1
ATOM 709 O O . THR A 1 89 ? -13.242 3.636 -0.458 1.00 96.62 89 THR A O 1
ATOM 712 N N . THR A 1 90 ? -11.227 4.503 0.018 1.00 97.06 90 THR A N 1
ATOM 713 C CA . THR A 1 90 ? -10.655 4.333 -1.326 1.00 97.06 90 THR A CA 1
ATOM 714 C C . THR A 1 90 ? -10.577 2.859 -1.725 1.00 97.06 90 THR A C 1
ATOM 716 O O . THR A 1 90 ? -10.932 2.501 -2.846 1.00 97.06 90 THR A O 1
ATOM 719 N N . VAL A 1 91 ? -10.164 1.973 -0.812 1.00 96.06 91 VAL A N 1
ATOM 720 C CA . VAL A 1 91 ? -10.151 0.522 -1.066 1.00 96.06 91 VAL A CA 1
ATOM 721 C C . VAL A 1 91 ? -11.566 -0.015 -1.251 1.00 96.06 91 VAL A C 1
ATOM 723 O O . VAL A 1 91 ? -11.814 -0.811 -2.158 1.00 96.06 91 VAL A O 1
ATOM 726 N N . GLU A 1 92 ? -12.503 0.432 -0.417 1.00 95.19 92 GLU A N 1
ATOM 727 C CA . GLU A 1 92 ? -13.904 0.006 -0.466 1.00 95.19 92 GLU A CA 1
ATOM 728 C C . GLU A 1 92 ? -14.625 0.492 -1.733 1.00 95.19 92 GLU A C 1
ATOM 730 O O . GLU A 1 92 ? -15.496 -0.214 -2.240 1.00 95.19 92 GLU A O 1
ATOM 735 N N . SER A 1 93 ? -14.214 1.625 -2.311 1.00 94.44 93 SER A N 1
ATOM 736 C CA . SER A 1 93 ? -14.717 2.113 -3.601 1.00 94.44 93 SER A CA 1
ATOM 737 C C . SER A 1 93 ? -14.027 1.493 -4.823 1.00 94.44 93 SER A C 1
ATOM 739 O O . SER A 1 93 ? -14.362 1.850 -5.950 1.00 94.44 93 SER A O 1
ATOM 741 N N . GLY A 1 94 ? -13.076 0.573 -4.630 1.00 92.19 94 GLY A N 1
ATOM 742 C CA . GLY A 1 94 ? -12.406 -0.156 -5.713 1.00 92.19 94 GLY A CA 1
ATOM 743 C C . GLY A 1 94 ? -11.020 0.365 -6.114 1.00 92.19 94 GLY A C 1
ATOM 744 O O . GLY A 1 94 ? -10.443 -0.156 -7.070 1.00 92.19 94 GLY A O 1
ATOM 745 N N . GLY A 1 95 ? -10.457 1.319 -5.374 1.00 92.19 95 GLY A N 1
ATOM 746 C CA . GLY A 1 95 ? -9.134 1.901 -5.619 1.00 92.19 95 GLY A CA 1
ATOM 747 C C . GLY A 1 95 ? -9.172 3.179 -6.453 1.00 92.19 95 GLY A C 1
ATOM 748 O O . GLY A 1 95 ? -10.222 3.599 -6.939 1.00 92.19 95 GLY A O 1
ATOM 749 N N . LEU A 1 96 ? -8.008 3.800 -6.629 1.00 89.62 96 LEU A N 1
ATOM 750 C CA . LEU A 1 96 ? -7.820 4.994 -7.457 1.00 89.62 96 LEU A CA 1
ATOM 751 C C . LEU A 1 96 ? -7.915 4.680 -8.959 1.00 89.62 96 LEU A C 1
ATOM 753 O O . LEU A 1 96 ? -8.254 5.555 -9.752 1.00 89.62 96 LEU A O 1
ATOM 757 N N . THR A 1 97 ? -7.622 3.438 -9.343 1.00 90.38 97 THR A N 1
ATOM 758 C CA . THR A 1 97 ? -7.658 2.923 -10.721 1.00 90.38 97 THR A CA 1
ATOM 759 C C . THR A 1 97 ? -8.876 2.041 -11.002 1.00 90.38 97 THR A C 1
ATOM 761 O O . THR A 1 97 ? -9.171 1.750 -12.158 1.00 90.38 97 THR A O 1
ATOM 764 N N . GLY A 1 98 ? -9.593 1.602 -9.961 1.00 90.81 98 GLY A N 1
ATOM 765 C CA . GLY A 1 98 ? -10.712 0.663 -10.083 1.00 90.81 98 GLY A CA 1
ATOM 766 C C . GLY A 1 98 ? -10.301 -0.813 -10.186 1.00 90.81 98 GLY A C 1
ATOM 767 O O . GLY A 1 98 ? -11.165 -1.668 -10.387 1.00 90.81 98 GLY A O 1
ATOM 768 N N . LEU A 1 99 ? -9.009 -1.143 -10.053 1.00 91.50 99 LEU A N 1
ATOM 769 C CA . LEU A 1 99 ? -8.501 -2.509 -10.238 1.00 91.50 99 LEU A CA 1
ATOM 770 C C . LEU A 1 99 ? -8.499 -3.374 -8.970 1.00 91.50 99 LEU A C 1
ATOM 772 O O . LEU A 1 99 ? -8.311 -4.588 -9.073 1.00 91.50 99 LEU A O 1
ATOM 776 N N . ILE A 1 100 ? -8.755 -2.818 -7.780 1.00 92.25 100 ILE A N 1
ATOM 777 C CA . ILE A 1 100 ? -8.758 -3.600 -6.527 1.00 92.25 100 ILE A CA 1
ATOM 778 C C . ILE A 1 100 ? -9.738 -4.793 -6.576 1.00 92.25 100 ILE A C 1
ATOM 780 O O . ILE A 1 100 ? -9.346 -5.891 -6.168 1.00 92.25 100 ILE A O 1
ATOM 784 N N . PRO A 1 101 ? -10.977 -4.672 -7.100 1.00 92.00 101 PRO A N 1
ATOM 785 C CA . PRO A 1 101 ? -11.891 -5.811 -7.210 1.00 92.00 101 PRO A CA 1
ATOM 786 C C . PRO A 1 101 ? -11.389 -6.915 -8.148 1.00 92.00 101 PRO A C 1
ATOM 788 O O . PRO A 1 101 ? -11.713 -8.087 -7.957 1.00 92.00 101 PRO A O 1
ATOM 791 N N . GLN A 1 102 ? -10.624 -6.565 -9.184 1.00 90.44 102 GLN A N 1
ATOM 792 C CA . GLN A 1 102 ? -10.001 -7.552 -10.064 1.00 90.44 102 GLN A CA 1
ATOM 793 C C . GLN A 1 102 ? -8.825 -8.230 -9.360 1.00 90.44 102 GLN A C 1
ATOM 795 O O . GLN A 1 102 ? -8.780 -9.456 -9.310 1.00 90.44 102 GLN A O 1
ATOM 800 N N . TYR A 1 103 ? -7.944 -7.448 -8.736 1.00 87.31 103 TYR A N 1
ATOM 801 C CA . TYR A 1 103 ? -6.830 -7.960 -7.941 1.00 87.31 103 TYR A CA 1
ATOM 802 C C . TYR A 1 103 ? -7.290 -8.942 -6.856 1.00 87.31 103 TYR A C 1
ATOM 804 O O . TYR A 1 103 ? -6.715 -10.015 -6.718 1.00 87.3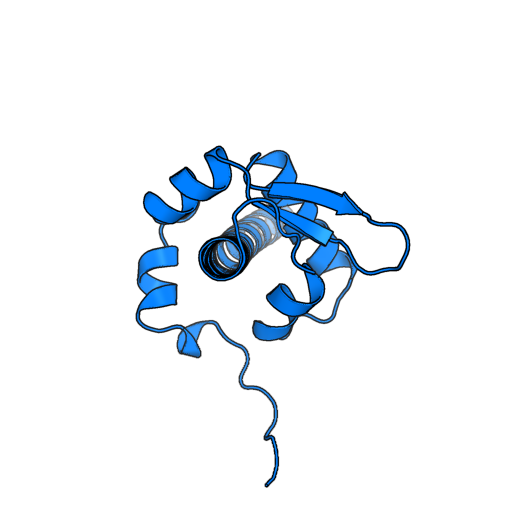1 103 TYR A O 1
ATOM 812 N N . ARG A 1 104 ? -8.372 -8.640 -6.131 1.00 87.81 104 ARG A N 1
ATOM 813 C CA . ARG A 1 104 ? -8.914 -9.544 -5.101 1.00 87.81 104 ARG A CA 1
ATOM 814 C C . ARG A 1 104 ? -9.481 -10.850 -5.659 1.00 87.81 104 ARG A C 1
ATOM 816 O O . ARG A 1 104 ? -9.425 -11.866 -4.973 1.00 87.81 104 ARG A O 1
ATOM 823 N N . ARG A 1 105 ? -10.040 -10.837 -6.875 1.00 91.31 105 ARG A N 1
ATOM 824 C CA . ARG A 1 105 ? -10.566 -12.048 -7.529 1.00 91.31 105 ARG A CA 1
ATOM 825 C C . ARG A 1 105 ? -9.452 -12.926 -8.086 1.00 91.31 105 ARG A C 1
ATOM 827 O O . ARG A 1 105 ? -9.539 -14.144 -7.983 1.00 91.31 105 ARG A O 1
ATOM 834 N N . GLU A 1 106 ? -8.426 -12.309 -8.664 1.00 87.00 106 GLU A N 1
ATOM 835 C CA . GLU A 1 106 ? -7.367 -13.001 -9.402 1.00 87.00 106 GLU A CA 1
ATOM 836 C C . GLU A 1 106 ? -5.972 -12.465 -9.029 1.00 87.00 106 GLU A C 1
ATOM 838 O O . GLU A 1 106 ? -5.247 -11.951 -9.886 1.00 87.00 106 GLU A O 1
ATOM 843 N N . PRO A 1 107 ? -5.545 -12.575 -7.756 1.00 83.19 107 PRO A N 1
ATOM 844 C CA . PRO A 1 107 ? -4.309 -11.940 -7.291 1.00 83.19 107 PRO A CA 1
ATOM 845 C C . PRO A 1 107 ? -3.068 -12.460 -8.027 1.00 83.19 107 PRO A C 1
ATOM 847 O O . PRO A 1 107 ? -2.141 -11.701 -8.301 1.00 83.19 107 PRO A O 1
ATOM 850 N N . TRP A 1 108 ? -3.065 -13.733 -8.434 1.00 80.38 108 TRP A N 1
ATOM 851 C CA . TRP A 1 108 ? -1.955 -14.371 -9.155 1.00 80.38 108 TRP A CA 1
ATOM 852 C C . TRP A 1 108 ? -1.633 -13.740 -10.518 1.00 80.38 108 TRP A C 1
ATOM 854 O O . TRP A 1 108 ? -0.557 -13.996 -11.050 1.00 80.38 108 TRP A O 1
ATOM 864 N N . VAL A 1 109 ? -2.542 -12.947 -11.096 1.00 81.50 109 VAL A N 1
ATOM 865 C CA . VAL A 1 109 ? -2.298 -12.211 -12.349 1.00 81.50 109 VAL A CA 1
ATOM 866 C C . VAL A 1 109 ? -1.315 -11.057 -12.128 1.00 81.50 109 VAL A C 1
ATOM 868 O O . VAL A 1 109 ? -0.567 -10.704 -13.036 1.00 81.50 109 VAL A O 1
ATOM 871 N N . PHE A 1 110 ? -1.297 -10.498 -10.918 1.00 79.31 110 PHE A N 1
ATOM 872 C CA . PHE A 1 110 ? -0.550 -9.287 -10.570 1.00 79.31 110 PHE A CA 1
ATOM 873 C C . PHE A 1 110 ? 0.670 -9.572 -9.695 1.00 79.31 110 PHE A C 1
ATOM 875 O O . PHE A 1 110 ? 1.628 -8.802 -9.686 1.00 79.31 110 PHE A O 1
ATOM 882 N N . LEU A 1 111 ? 0.639 -10.675 -8.945 1.00 77.94 111 LEU A N 1
ATOM 883 C CA . LEU A 1 111 ? 1.759 -11.098 -8.117 1.00 77.94 111 LEU A CA 1
ATOM 884 C C . LEU A 1 111 ? 2.906 -11.619 -8.985 1.00 77.94 111 LEU A C 1
ATOM 886 O O . LEU A 1 111 ? 2.701 -12.338 -9.966 1.00 77.94 111 LEU A O 1
ATOM 890 N N . ALA A 1 112 ? 4.138 -11.306 -8.584 1.00 71.12 112 ALA A N 1
ATOM 891 C CA . ALA A 1 112 ? 5.294 -11.930 -9.204 1.00 71.12 112 ALA A CA 1
ATOM 892 C C . ALA A 1 112 ? 5.232 -13.441 -8.951 1.00 71.12 112 ALA A C 1
ATOM 894 O O . ALA A 1 112 ? 4.936 -13.884 -7.837 1.00 71.12 112 ALA A O 1
ATOM 895 N N . ARG A 1 113 ? 5.551 -14.250 -9.969 1.00 58.59 113 ARG A N 1
ATOM 896 C CA . ARG A 1 113 ? 5.837 -15.672 -9.752 1.00 58.59 113 ARG A CA 1
ATOM 897 C C . ARG A 1 113 ? 7.041 -15.737 -8.822 1.00 58.59 113 ARG A C 1
ATOM 899 O O . ARG A 1 113 ? 8.163 -15.518 -9.274 1.00 58.59 113 ARG A O 1
ATOM 906 N N . GLN A 1 114 ? 6.811 -15.973 -7.531 1.00 47.47 114 GLN A N 1
ATOM 907 C CA . GLN A 1 114 ? 7.918 -16.145 -6.602 1.00 47.47 114 GLN A CA 1
ATOM 908 C C . GLN A 1 114 ? 8.776 -17.305 -7.120 1.00 47.47 114 GLN A C 1
ATOM 910 O O . GLN A 1 114 ? 8.220 -18.364 -7.432 1.00 47.47 114 GLN A O 1
ATOM 915 N N . PRO A 1 115 ? 10.094 -17.113 -7.299 1.00 43.06 115 PRO A N 1
ATOM 916 C CA . PRO A 1 115 ? 10.958 -18.195 -7.732 1.00 43.06 115 PRO A CA 1
ATOM 917 C C . PRO A 1 115 ? 10.846 -19.306 -6.689 1.00 43.06 115 PRO A C 1
ATOM 919 O O . PRO A 1 115 ? 11.123 -19.073 -5.518 1.00 43.06 115 PRO A O 1
ATOM 922 N N . ASN A 1 116 ? 10.338 -20.459 -7.133 1.00 41.12 116 ASN A N 1
ATOM 923 C CA . ASN A 1 116 ? 10.178 -21.720 -6.413 1.00 41.12 116 ASN A CA 1
ATOM 924 C C . ASN A 1 116 ? 10.735 -21.718 -4.979 1.00 41.12 116 ASN A C 1
ATOM 926 O O . ASN A 1 116 ? 11.943 -21.834 -4.779 1.00 41.12 116 ASN A O 1
ATOM 930 N N . MET A 1 117 ? 9.849 -21.715 -3.981 1.00 38.06 117 MET A N 1
ATOM 931 C CA . MET A 1 117 ? 10.166 -22.369 -2.713 1.00 38.06 117 MET A CA 1
ATOM 932 C C . MET A 1 117 ? 10.261 -23.870 -3.002 1.00 38.06 117 MET A C 1
ATOM 934 O O . MET A 1 117 ? 9.268 -24.596 -2.948 1.00 38.06 117 MET A O 1
ATOM 938 N N . THR A 1 118 ? 11.445 -24.320 -3.419 1.00 41.03 118 THR A N 1
ATOM 939 C CA . THR A 1 118 ? 11.808 -25.738 -3.441 1.00 41.03 118 THR A CA 1
ATOM 940 C C . THR A 1 118 ? 11.539 -26.314 -2.054 1.00 41.03 118 THR A C 1
ATOM 942 O O . THR A 1 118 ? 12.073 -25.809 -1.066 1.00 41.03 118 THR A O 1
ATOM 945 N N . ARG A 1 119 ? 10.644 -27.307 -2.014 1.00 38.91 119 ARG A N 1
ATOM 946 C CA . ARG A 1 119 ? 10.401 -28.180 -0.862 1.00 38.91 119 ARG A CA 1
ATOM 947 C C . ARG A 1 119 ? 11.654 -28.954 -0.484 1.00 38.91 119 ARG A C 1
ATOM 949 O O . ARG A 1 119 ? 12.412 -29.299 -1.418 1.00 38.91 119 ARG A O 1
#

Radius of gyration: 14.54 Å; chains: 1; bounding box: 31×44×41 Å

pLDDT: mean 83.18, std 16.89, range [38.06, 97.38]

Sequence (119 aa):
HQLEKTIEGDMQLKLAELADFCLADIYDFAQKQGREETKRIHEVVYKFGITDPIITEKITQYLETKGCIAVADSYTKAIDVRITPFGVTTVESGGLTGLIPQYRREPWVFLARQPNMTR

Foldseek 3Di:
DVVVVVVVVVVVLVLQVLLLQLLLVLLVVCVVPNQPFWDFLCVSCVQQVDPDLVSSVSSVVVCVVVVQWDFDDDDPSTTIIGGDPVVNVQLVCCHPNNCNVVCVVCVVVRTDPDPDPDD

Secondary structure (DSSP, 8-state):
-HHHHHHHHHHHHHHHHHHHHHHHHHHHHHHHH-TT--EEHHHHHHTTT---HHHHHHHHHHHHHTTSEEEEE-TTS--EEEE-HHHHHHHHTT-SSS-HHHHHH-GGGTS--------